Protein AF-A0A8X7BTP4-F1 (afdb_monomer_lite)

Foldseek 3Di:
DVLLVVLVVVVVVQVVVLVVLVVCLAVVLVLLVVLVVVVVVLVVVVVVCPPPDDDPVNVVVVVVSNVVSVVVVVVVLVVQAVLQVVLVVVLVVLVVVLVVCVVVVPPDCNVSSVVSNPDDRDFRHRVVPRTRYPDPPD

Radius of gyration: 22.78 Å; chains: 1; bounding box: 49×22×68 Å

pLDDT: mean 76.93, std 10.12, range [28.44, 88.31]

Organism: NCBI:txid2747483

Sequence (138 aa):
MPSRLLVSQYFTILNIVDMLQKIFSEPIFVMILMNFLHMFSMLSYFISFFKHQFTVVVIGEVVVVIATATLSTVVIIIFASRMTDTNQSIKKMFQTYKESRILASYKGDGVVFELAIERENVLLSACDTVSFRKSLIL

Structure (mmCIF, N/CA/C/O backbone):
data_AF-A0A8X7BTP4-F1
#
_entry.id   AF-A0A8X7BTP4-F1
#
loop_
_atom_site.group_PDB
_atom_site.id
_atom_site.type_symbol
_atom_site.label_atom_id
_atom_site.label_alt_id
_atom_site.label_comp_id
_atom_site.label_asym_id
_atom_site.label_entity_id
_atom_site.label_seq_id
_atom_site.pdbx_PDB_ins_code
_atom_site.Cartn_x
_atom_site.Cartn_y
_atom_site.Cartn_z
_atom_site.occupancy
_atom_site.B_iso_or_equiv
_atom_site.auth_seq_id
_atom_site.auth_comp_id
_atom_site.auth_asym_id
_atom_site.auth_atom_id
_atom_site.pdbx_PDB_model_num
ATOM 1 N N . MET A 1 1 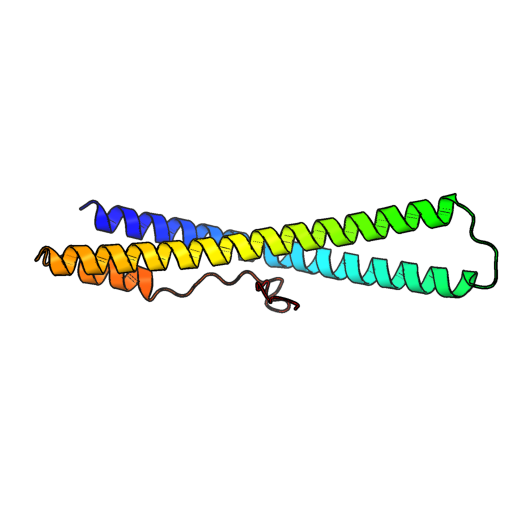? -18.349 10.143 27.892 1.00 59.69 1 MET A N 1
ATOM 2 C CA . MET A 1 1 ? -18.179 9.017 26.942 1.00 59.69 1 MET A CA 1
ATOM 3 C C . MET A 1 1 ? -17.010 9.276 25.970 1.00 59.69 1 MET A C 1
ATOM 5 O O . MET A 1 1 ? -17.243 9.432 24.778 1.00 59.69 1 MET A O 1
ATOM 9 N N . PRO A 1 2 ? -15.751 9.351 26.439 1.00 72.50 2 PRO A N 1
ATOM 10 C CA . PRO A 1 2 ? -14.595 9.610 25.563 1.00 72.50 2 PRO A CA 1
ATOM 11 C C . PRO A 1 2 ? -14.197 8.406 24.681 1.00 72.50 2 PRO A C 1
ATOM 13 O O . PRO A 1 2 ? -13.686 8.586 23.582 1.00 72.50 2 PRO A O 1
ATOM 16 N N . SER A 1 3 ? -14.485 7.178 25.120 1.00 73.81 3 SER A N 1
ATOM 17 C CA . SER A 1 3 ? -14.204 5.917 24.409 1.00 73.81 3 SER A CA 1
ATOM 18 C C . SER A 1 3 ? -14.969 5.780 23.088 1.00 73.81 3 SER A C 1
ATOM 20 O O . SER A 1 3 ? -14.385 5.446 22.059 1.00 73.81 3 SER A O 1
ATOM 22 N N . ARG A 1 4 ? -16.266 6.114 23.089 1.00 77.62 4 ARG A N 1
ATOM 23 C CA . ARG A 1 4 ? -17.105 6.131 21.876 1.00 77.62 4 ARG A CA 1
ATOM 24 C C . ARG A 1 4 ? -16.617 7.148 20.845 1.00 77.62 4 ARG A C 1
ATOM 26 O O . ARG A 1 4 ? -16.648 6.862 19.654 1.00 77.62 4 ARG A O 1
ATOM 33 N N . LEU A 1 5 ? -16.140 8.307 21.304 1.00 83.06 5 LEU A N 1
ATOM 34 C CA . LEU A 1 5 ? -15.587 9.340 20.429 1.00 83.06 5 LEU A CA 1
ATOM 35 C C . LEU A 1 5 ? -14.312 8.844 19.726 1.00 83.06 5 LEU A C 1
ATOM 37 O O . LEU A 1 5 ? -14.199 8.987 18.514 1.00 83.06 5 LEU A O 1
ATOM 41 N N . LEU A 1 6 ? -13.396 8.209 20.466 1.00 81.56 6 LEU A N 1
ATOM 42 C CA . LEU A 1 6 ? -12.147 7.659 19.921 1.00 81.56 6 LEU A CA 1
ATOM 43 C C . LEU A 1 6 ? -12.397 6.582 18.860 1.00 81.56 6 LEU A C 1
ATOM 45 O O . LEU A 1 6 ? -11.810 6.630 17.781 1.00 81.56 6 LEU A O 1
ATOM 49 N N . VAL A 1 7 ? -13.296 5.632 19.137 1.00 82.50 7 VAL A N 1
ATOM 50 C CA . VAL A 1 7 ? -13.643 4.579 18.169 1.00 82.50 7 VAL A CA 1
ATOM 51 C C . VAL A 1 7 ? -14.359 5.161 16.950 1.00 82.50 7 VAL A C 1
ATOM 53 O O . VAL A 1 7 ? -14.044 4.790 15.822 1.00 82.50 7 VAL A O 1
ATOM 56 N N . SER A 1 8 ? -15.252 6.135 17.147 1.00 85.12 8 SER A N 1
ATOM 57 C CA . SER A 1 8 ? -15.895 6.841 16.035 1.00 85.12 8 SER A CA 1
ATOM 58 C C . SER A 1 8 ? -14.879 7.576 15.159 1.00 85.12 8 SER A C 1
ATOM 60 O O . SER A 1 8 ? -14.972 7.493 13.939 1.00 85.12 8 SER A O 1
ATOM 62 N N . GLN A 1 9 ? -13.903 8.272 15.749 1.00 85.69 9 GLN A N 1
ATOM 63 C CA . GLN A 1 9 ? -12.844 8.954 15.000 1.00 85.69 9 GLN A CA 1
ATOM 64 C C . GLN A 1 9 ? -11.974 7.959 14.231 1.00 85.69 9 GLN A C 1
ATOM 66 O O . GLN A 1 9 ? -11.699 8.180 13.055 1.00 85.69 9 GLN A O 1
ATOM 71 N N . TYR A 1 10 ? -11.601 6.838 14.855 1.00 84.94 10 TYR A N 1
ATOM 72 C CA . TYR A 1 10 ? -10.869 5.767 14.183 1.00 84.94 10 TYR A CA 1
ATOM 73 C C . TYR A 1 10 ? -11.631 5.230 12.964 1.00 84.94 10 TYR A C 1
ATOM 75 O O . TYR A 1 10 ? -11.056 5.089 11.888 1.00 84.94 10 TYR A O 1
ATOM 83 N N . PHE A 1 11 ? -12.939 5.006 13.091 1.00 86.19 11 PHE A N 1
ATOM 84 C CA . PHE A 1 11 ? -13.781 4.562 11.980 1.00 86.19 11 PHE A CA 1
ATOM 85 C C . PHE A 1 11 ? -13.905 5.599 10.869 1.00 86.19 11 PHE A C 1
ATOM 87 O O . PHE A 1 11 ? -13.863 5.228 9.697 1.00 86.19 11 PHE A O 1
ATOM 94 N N . THR A 1 12 ? -14.007 6.882 11.213 1.00 88.31 12 THR A N 1
ATOM 95 C CA . THR A 1 12 ? -13.985 7.963 10.223 1.00 88.31 12 THR A CA 1
ATOM 96 C C . THR A 1 12 ? -12.663 7.979 9.461 1.00 88.31 12 THR A C 1
ATOM 98 O O . THR A 1 12 ? -12.676 8.051 8.236 1.00 88.31 12 THR A O 1
ATOM 101 N N . ILE A 1 13 ? -11.527 7.842 10.154 1.00 86.69 13 ILE A N 1
ATOM 102 C CA . ILE A 1 13 ? -10.206 7.778 9.514 1.00 86.69 13 ILE A CA 1
ATOM 103 C C . ILE A 1 13 ? -10.120 6.559 8.596 1.00 86.69 13 ILE A C 1
ATOM 105 O O . ILE A 1 13 ? -9.750 6.709 7.438 1.00 86.69 13 ILE A O 1
ATOM 109 N N . LEU A 1 14 ? -10.517 5.370 9.058 1.00 85.88 14 LEU A N 1
ATOM 110 C CA . LEU A 1 14 ? -10.521 4.170 8.216 1.00 85.88 14 LEU A CA 1
ATOM 111 C C . LEU A 1 14 ? -11.395 4.335 6.966 1.00 85.88 14 LEU A C 1
ATOM 113 O O . LEU A 1 14 ? -10.977 3.930 5.887 1.00 85.88 14 LEU A O 1
ATOM 117 N N . ASN A 1 15 ? -12.569 4.960 7.089 1.00 87.44 15 ASN A N 1
ATOM 118 C CA . ASN A 1 15 ? -13.438 5.239 5.944 1.00 87.44 15 ASN A CA 1
ATOM 119 C C . ASN A 1 15 ? -12.788 6.214 4.953 1.00 87.44 15 ASN A C 1
ATOM 121 O O . ASN A 1 15 ? -12.890 6.013 3.748 1.00 87.44 15 ASN A O 1
ATOM 125 N N . ILE A 1 16 ? -12.103 7.253 5.443 1.00 87.69 16 ILE A N 1
ATOM 126 C CA . ILE A 1 16 ? -11.357 8.186 4.587 1.00 87.69 16 ILE A CA 1
ATOM 127 C C . ILE A 1 16 ? -10.248 7.443 3.841 1.00 87.69 16 ILE A C 1
ATOM 129 O O . ILE A 1 16 ? -10.061 7.651 2.648 1.00 87.69 16 ILE A O 1
ATOM 133 N N . VAL A 1 17 ? -9.529 6.556 4.524 1.00 85.12 17 VAL A N 1
ATOM 134 C CA . VAL A 1 17 ? -8.437 5.777 3.930 1.00 85.12 17 VAL A CA 1
ATOM 135 C C . VAL A 1 17 ? -8.960 4.809 2.873 1.00 85.12 17 VAL A C 1
ATOM 137 O O . VAL A 1 17 ? -8.363 4.717 1.806 1.00 85.12 17 VAL A O 1
ATOM 140 N N . ASP A 1 18 ? -10.092 4.151 3.123 1.00 84.81 18 ASP A N 1
ATOM 141 C CA . ASP A 1 18 ? -10.773 3.299 2.142 1.00 84.81 18 ASP A CA 1
ATOM 142 C C . ASP A 1 18 ? -11.248 4.100 0.913 1.00 84.81 18 ASP A C 1
ATOM 144 O O . ASP A 1 18 ? -11.054 3.681 -0.228 1.00 84.81 18 ASP A O 1
ATOM 148 N N . MET A 1 19 ? -11.801 5.303 1.116 1.00 86.50 19 MET A N 1
ATOM 149 C CA . MET A 1 19 ? -12.161 6.200 0.010 1.00 86.50 19 MET A CA 1
ATOM 150 C C . MET A 1 19 ? -10.937 6.641 -0.796 1.00 86.50 19 MET A C 1
ATOM 152 O O . MET A 1 19 ? -10.966 6.595 -2.024 1.00 86.50 19 MET A O 1
ATOM 156 N N . LEU A 1 20 ? -9.854 7.042 -0.126 1.00 85.25 20 LEU A N 1
ATOM 157 C CA . LEU A 1 20 ? -8.605 7.417 -0.788 1.00 85.25 20 LEU A CA 1
ATOM 158 C C . LEU A 1 20 ? -8.036 6.236 -1.575 1.00 85.25 20 LEU A C 1
ATOM 160 O O . LEU A 1 20 ? -7.641 6.416 -2.721 1.00 85.25 20 LEU A O 1
ATOM 164 N N . GLN A 1 21 ? -8.049 5.029 -1.006 1.00 84.19 21 GLN A N 1
ATOM 165 C CA . GLN A 1 21 ? -7.641 3.827 -1.723 1.00 84.19 21 GLN A CA 1
ATOM 166 C C . GLN A 1 21 ? -8.451 3.658 -3.005 1.00 84.19 21 GLN A C 1
ATOM 168 O O . GLN A 1 21 ? -7.852 3.502 -4.057 1.00 84.19 21 GLN A O 1
ATOM 173 N N . LYS A 1 22 ? -9.783 3.750 -2.955 1.00 84.44 22 LYS A N 1
ATOM 174 C CA . LYS A 1 22 ? -10.634 3.619 -4.151 1.00 84.44 22 LYS A CA 1
ATOM 175 C C . LYS A 1 22 ? -10.312 4.666 -5.218 1.00 84.44 22 LYS A C 1
ATOM 177 O O . LYS A 1 22 ? -10.208 4.316 -6.387 1.00 84.44 22 LYS A O 1
ATOM 182 N N . ILE A 1 23 ? -10.094 5.919 -4.816 1.00 86.31 23 ILE A N 1
ATOM 183 C CA . ILE A 1 23 ? -9.760 7.021 -5.735 1.00 86.31 23 ILE A CA 1
ATOM 184 C C . ILE A 1 23 ? -8.380 6.820 -6.376 1.00 86.31 23 ILE A C 1
ATOM 186 O O . ILE A 1 23 ? -8.210 7.062 -7.567 1.00 86.31 23 ILE A O 1
ATOM 190 N N . PHE A 1 24 ? -7.386 6.393 -5.596 1.00 83.75 24 PHE A N 1
ATOM 191 C CA . PHE A 1 24 ? -6.003 6.275 -6.064 1.00 83.75 24 PHE A CA 1
ATOM 192 C C . PHE A 1 24 ? -5.650 4.895 -6.630 1.00 83.75 24 PHE A C 1
ATOM 194 O O . PHE A 1 24 ? -4.628 4.770 -7.297 1.00 83.75 24 PHE A O 1
ATOM 201 N N . SER A 1 25 ? -6.487 3.880 -6.419 1.00 83.50 25 SER A N 1
ATOM 202 C CA . SER A 1 25 ? -6.265 2.497 -6.858 1.00 83.50 25 SER A CA 1
ATOM 203 C C . SER A 1 25 ? -6.008 2.405 -8.366 1.00 83.50 25 SER A C 1
ATOM 205 O O . SER A 1 25 ? -5.000 1.829 -8.783 1.00 83.50 25 SER A O 1
ATOM 207 N N . GLU A 1 26 ? -6.854 3.049 -9.175 1.00 85.50 26 GLU A N 1
ATOM 208 C CA . GLU A 1 26 ? -6.718 3.077 -10.636 1.00 85.50 26 GLU A CA 1
ATOM 209 C C . GLU A 1 26 ? -5.492 3.883 -11.108 1.00 85.50 26 GLU A C 1
ATOM 211 O O . GLU A 1 26 ? -4.666 3.320 -11.833 1.00 85.50 26 GLU A O 1
ATOM 216 N N . PRO A 1 27 ? -5.279 5.148 -10.678 1.00 85.50 27 PRO A N 1
ATOM 217 C CA . PRO A 1 27 ? -4.064 5.892 -11.016 1.00 85.50 27 PRO A CA 1
ATOM 218 C C . PRO A 1 27 ? -2.770 5.164 -10.641 1.00 85.50 27 PRO A C 1
ATOM 220 O O . PRO A 1 27 ? -1.810 5.170 -11.412 1.00 85.50 27 PRO A O 1
ATOM 223 N N . ILE A 1 28 ? -2.733 4.518 -9.472 1.00 84.12 28 ILE A N 1
ATOM 224 C CA . ILE A 1 28 ? -1.563 3.760 -9.022 1.00 84.12 28 ILE A CA 1
ATOM 225 C C . ILE A 1 28 ? -1.339 2.546 -9.927 1.00 84.12 28 ILE A C 1
ATOM 227 O O . ILE A 1 28 ? -0.198 2.287 -10.310 1.00 84.12 28 ILE A O 1
ATOM 231 N N . PHE A 1 29 ? -2.396 1.825 -10.310 1.00 85.06 29 PHE A N 1
ATOM 232 C CA . PHE A 1 29 ? -2.280 0.702 -11.240 1.00 85.06 29 PHE A CA 1
ATOM 233 C C . PHE A 1 29 ? -1.729 1.145 -12.599 1.00 85.06 29 PHE A C 1
ATOM 235 O O . PHE A 1 29 ? -0.784 0.539 -13.105 1.00 85.06 29 PHE A O 1
ATOM 242 N N . VAL A 1 30 ? -2.262 2.236 -13.159 1.00 86.25 30 VAL A N 1
ATOM 243 C CA . VAL A 1 30 ? -1.790 2.802 -14.433 1.00 86.25 30 VAL A CA 1
ATOM 244 C C . VAL A 1 30 ? -0.327 3.228 -14.334 1.00 86.25 30 VAL A C 1
ATOM 246 O O . VAL A 1 30 ? 0.454 2.927 -15.232 1.00 86.25 30 VAL A O 1
ATOM 249 N N . MET A 1 31 ? 0.075 3.867 -13.234 1.00 84.50 31 MET A N 1
ATOM 250 C CA . MET A 1 31 ? 1.466 4.265 -13.006 1.00 84.50 31 MET A CA 1
ATOM 251 C C . MET A 1 31 ? 2.406 3.055 -12.911 1.00 84.50 31 MET A C 1
ATOM 253 O O . MET A 1 31 ? 3.482 3.065 -13.506 1.00 84.50 31 MET A O 1
ATOM 257 N N . ILE A 1 32 ? 1.999 1.990 -12.212 1.00 82.31 32 ILE A N 1
ATOM 258 C CA . ILE A 1 32 ? 2.772 0.742 -12.134 1.00 82.31 32 ILE A CA 1
ATOM 259 C C . ILE A 1 32 ? 2.906 0.113 -13.523 1.00 82.31 32 ILE A C 1
ATOM 261 O O . ILE A 1 32 ? 4.014 -0.222 -13.940 1.00 82.31 32 ILE A O 1
ATOM 265 N N . LEU A 1 33 ? 1.799 -0.012 -14.258 1.00 85.69 33 LEU A N 1
ATOM 266 C CA . LEU A 1 33 ? 1.790 -0.585 -15.602 1.00 85.69 33 LEU A CA 1
ATOM 267 C C . LEU A 1 33 ? 2.661 0.228 -16.567 1.00 85.69 33 LEU A C 1
ATOM 269 O O . LEU A 1 33 ? 3.456 -0.347 -17.308 1.00 85.69 33 LEU A O 1
ATOM 273 N N . MET A 1 34 ? 2.557 1.557 -16.525 1.00 84.19 34 MET A N 1
ATOM 274 C CA . MET A 1 34 ? 3.378 2.463 -17.324 1.00 84.19 34 MET A CA 1
ATOM 275 C C . MET A 1 34 ? 4.866 2.281 -17.011 1.00 84.19 34 MET A C 1
ATOM 277 O O . MET A 1 34 ? 5.661 2.156 -17.941 1.00 84.19 34 MET A O 1
ATOM 281 N N . ASN A 1 35 ? 5.244 2.188 -15.732 1.00 82.75 35 ASN A N 1
ATOM 282 C CA . ASN A 1 35 ? 6.628 1.926 -15.334 1.00 82.75 35 ASN A CA 1
ATOM 283 C C . ASN A 1 35 ? 7.131 0.580 -15.880 1.00 82.75 35 ASN A C 1
ATOM 285 O O . ASN A 1 35 ? 8.238 0.517 -16.415 1.00 82.75 35 ASN A O 1
ATOM 289 N N . PHE A 1 36 ? 6.323 -0.484 -15.814 1.00 82.38 36 PHE A N 1
ATOM 290 C CA . PHE A 1 36 ? 6.684 -1.782 -16.393 1.00 82.38 36 PHE A CA 1
ATOM 291 C C . PHE A 1 36 ? 6.870 -1.707 -17.911 1.00 82.38 36 PHE A C 1
ATOM 293 O O . PHE A 1 36 ? 7.901 -2.146 -18.421 1.00 82.38 36 PHE A O 1
ATOM 300 N N . LEU A 1 37 ? 5.912 -1.123 -18.634 1.00 83.75 37 LEU A N 1
ATOM 301 C CA . LEU A 1 37 ? 5.992 -0.970 -20.089 1.00 83.75 37 LEU A CA 1
ATOM 302 C C . LEU A 1 37 ? 7.207 -0.135 -20.504 1.00 83.75 37 LEU A C 1
ATOM 304 O O . LEU A 1 37 ? 7.894 -0.487 -21.462 1.00 83.75 37 LEU A O 1
ATOM 308 N N . HIS A 1 38 ? 7.513 0.927 -19.758 1.00 81.81 38 HIS A N 1
ATOM 309 C CA . HIS A 1 38 ? 8.679 1.764 -20.014 1.00 81.81 38 HIS A CA 1
ATOM 310 C C . HIS A 1 38 ? 9.986 0.987 -19.817 1.00 81.81 38 HIS A C 1
ATOM 312 O O . HIS A 1 38 ? 10.861 1.023 -20.681 1.00 81.81 38 HIS A O 1
ATOM 318 N N . MET A 1 39 ? 10.101 0.209 -18.735 1.00 79.31 39 MET A N 1
ATOM 319 C CA . MET A 1 39 ? 11.258 -0.662 -18.494 1.00 79.31 39 MET A CA 1
ATOM 320 C C . MET A 1 39 ? 11.442 -1.696 -19.616 1.00 79.31 39 MET A C 1
ATOM 322 O O . MET A 1 39 ? 12.559 -1.872 -20.105 1.00 79.31 39 MET A O 1
ATOM 326 N N . PHE A 1 40 ? 10.361 -2.337 -20.079 1.00 81.12 40 PHE A N 1
ATOM 327 C CA . PHE A 1 40 ? 10.407 -3.276 -21.208 1.00 81.12 40 PHE A CA 1
ATOM 328 C C . PHE A 1 40 ? 10.804 -2.600 -22.524 1.00 81.12 40 PHE A C 1
ATOM 330 O O . PHE A 1 40 ? 11.642 -3.131 -23.252 1.00 81.12 40 PHE A O 1
ATOM 337 N N . SER A 1 41 ? 10.244 -1.424 -22.819 1.00 78.88 41 SER A N 1
ATOM 338 C CA . SER A 1 41 ? 10.584 -0.645 -24.014 1.00 78.88 41 SER A CA 1
ATOM 339 C C . SER A 1 41 ? 12.065 -0.271 -24.028 1.00 78.88 41 SER A C 1
ATOM 341 O O . SER A 1 41 ? 12.741 -0.453 -25.041 1.00 78.88 41 SER A O 1
ATOM 343 N N . MET A 1 42 ? 12.596 0.182 -22.889 1.00 76.06 42 MET A N 1
ATOM 344 C CA . MET A 1 42 ? 14.014 0.508 -22.746 1.00 76.06 42 MET A CA 1
ATOM 345 C C . MET A 1 42 ? 14.889 -0.729 -22.952 1.00 76.06 42 MET A C 1
ATOM 347 O O . MET A 1 42 ? 15.799 -0.699 -23.776 1.00 76.06 42 MET A O 1
ATOM 351 N N . LEU A 1 43 ? 14.585 -1.847 -22.283 1.00 76.25 43 LEU A N 1
ATOM 352 C CA . LEU A 1 43 ? 15.313 -3.109 -22.474 1.00 76.25 43 LEU A CA 1
ATOM 353 C C . LEU A 1 43 ? 15.302 -3.568 -23.941 1.00 76.25 43 LEU A C 1
ATOM 355 O O . LEU A 1 43 ? 16.345 -3.943 -24.474 1.00 76.25 43 LEU A O 1
ATOM 359 N N . SER A 1 44 ? 14.150 -3.489 -24.613 1.00 76.62 44 SER A N 1
ATOM 360 C CA . SER A 1 44 ? 14.016 -3.838 -26.032 1.00 76.62 44 SER A CA 1
ATOM 361 C C . SER A 1 44 ? 14.848 -2.930 -26.938 1.00 76.62 44 SER A C 1
ATOM 363 O O . SER A 1 44 ? 15.487 -3.415 -27.874 1.00 76.62 44 SER A O 1
ATOM 365 N N . TYR A 1 45 ? 14.867 -1.622 -26.664 1.00 73.62 45 TYR A N 1
ATOM 366 C CA . TYR A 1 45 ? 15.720 -0.672 -27.375 1.00 73.62 45 TYR A CA 1
ATOM 367 C C . TYR A 1 45 ? 17.193 -1.074 -27.225 1.00 73.62 45 TYR A C 1
ATOM 369 O O . TYR A 1 45 ? 17.894 -1.239 -28.221 1.00 73.62 45 TYR A O 1
ATOM 377 N N . PHE A 1 46 ? 17.639 -1.365 -26.001 1.00 69.69 46 PHE A N 1
ATOM 378 C CA . PHE A 1 46 ? 19.022 -1.745 -25.708 1.00 69.69 46 PHE A CA 1
ATOM 379 C C . PHE A 1 46 ? 19.511 -3.013 -26.386 1.00 69.69 46 PHE A C 1
ATOM 381 O O . PHE A 1 46 ? 20.655 -3.039 -26.840 1.00 69.69 46 PHE A O 1
ATOM 388 N N . ILE A 1 47 ? 18.673 -4.050 -26.468 1.00 70.25 47 ILE A N 1
ATOM 389 C CA . ILE A 1 47 ? 19.027 -5.325 -27.114 1.00 70.25 47 ILE A CA 1
ATOM 390 C C . ILE A 1 47 ? 19.551 -5.091 -28.540 1.00 70.25 47 ILE A C 1
ATOM 392 O O . ILE A 1 47 ? 20.491 -5.760 -28.971 1.00 70.25 47 ILE A O 1
ATOM 396 N N . SER A 1 48 ? 19.022 -4.083 -29.236 1.00 65.88 48 SER A N 1
ATOM 397 C CA . SER A 1 48 ? 19.440 -3.722 -30.595 1.00 65.88 48 SER A CA 1
ATOM 398 C C . SER A 1 48 ? 20.820 -3.048 -30.658 1.00 65.88 48 SER A C 1
ATOM 400 O O . SER A 1 48 ? 21.510 -3.157 -31.670 1.00 65.88 48 SER A O 1
ATOM 402 N N . PHE A 1 49 ? 21.263 -2.398 -29.576 1.00 65.81 49 PHE A N 1
ATOM 403 C CA . PHE A 1 49 ? 22.534 -1.664 -29.503 1.00 65.81 49 PHE A CA 1
ATOM 404 C C . PHE A 1 49 ? 23.663 -2.431 -28.812 1.00 65.81 49 PHE A C 1
ATOM 406 O O . PHE A 1 49 ? 24.792 -1.958 -28.824 1.00 65.81 49 PHE A O 1
ATOM 413 N N . PHE A 1 50 ? 23.428 -3.643 -28.296 1.00 60.97 50 PHE A N 1
ATOM 414 C CA . PHE A 1 50 ? 24.477 -4.474 -27.676 1.00 60.97 50 PHE A CA 1
ATOM 415 C C . PHE A 1 50 ? 25.687 -4.769 -28.592 1.00 60.97 50 PHE A C 1
ATOM 417 O O . PHE A 1 50 ? 26.726 -5.213 -28.109 1.00 60.97 50 PHE A O 1
ATOM 424 N N . LYS A 1 51 ? 25.578 -4.515 -29.905 1.00 58.00 51 LYS A N 1
ATOM 425 C CA . LYS A 1 51 ? 26.669 -4.646 -30.889 1.00 58.00 51 LYS A CA 1
ATOM 426 C C . LYS A 1 51 ? 27.389 -3.330 -31.232 1.00 58.00 51 LYS A C 1
ATOM 428 O O . LYS A 1 51 ? 28.374 -3.366 -31.969 1.00 58.00 51 LYS A O 1
ATOM 433 N N . HIS A 1 52 ? 26.930 -2.179 -30.742 1.00 59.94 52 HIS A N 1
ATOM 434 C CA . HIS A 1 52 ? 27.488 -0.858 -31.057 1.00 59.94 52 HIS A CA 1
ATOM 435 C C . HIS A 1 52 ? 27.865 -0.102 -29.775 1.00 59.94 52 HIS A C 1
ATOM 437 O O . HIS A 1 52 ? 27.216 -0.242 -28.744 1.00 59.94 52 HIS A O 1
ATOM 443 N N . GLN A 1 53 ? 28.960 0.664 -29.810 1.00 61.59 53 GLN A N 1
ATOM 444 C CA . GLN A 1 53 ? 29.461 1.387 -28.636 1.00 61.59 53 GLN A CA 1
ATOM 445 C C . GLN A 1 53 ? 28.411 2.387 -28.128 1.00 61.59 53 GLN A C 1
ATOM 447 O O . GLN A 1 53 ? 28.013 3.299 -28.851 1.00 61.59 53 GLN A O 1
ATOM 452 N N . PHE A 1 54 ? 27.971 2.219 -26.880 1.00 65.25 54 PHE A N 1
ATOM 453 C CA . PHE A 1 54 ? 27.072 3.161 -26.218 1.00 65.25 54 PHE A CA 1
ATOM 454 C C . PHE A 1 54 ? 27.771 4.502 -25.983 1.00 65.25 54 PHE A C 1
ATOM 456 O O . PHE A 1 54 ? 28.888 4.549 -25.468 1.00 65.25 54 PHE A O 1
ATOM 463 N N . THR A 1 55 ? 27.099 5.606 -26.307 1.00 68.75 55 THR A N 1
ATOM 464 C CA . THR A 1 55 ? 27.542 6.938 -25.888 1.00 68.75 55 THR A CA 1
ATOM 465 C C . THR A 1 55 ? 27.178 7.160 -24.417 1.00 68.75 55 THR A C 1
ATOM 467 O O . THR A 1 55 ? 26.133 6.712 -23.941 1.00 68.75 55 THR A O 1
ATOM 470 N N . VAL A 1 56 ? 28.032 7.878 -23.681 1.00 70.38 56 VAL A N 1
ATOM 471 C CA . VAL A 1 56 ? 27.844 8.178 -22.244 1.00 70.38 56 VAL A CA 1
ATOM 472 C C . VAL A 1 56 ? 26.480 8.832 -21.960 1.00 70.38 56 VAL A C 1
ATOM 474 O O . VAL A 1 56 ? 25.881 8.582 -20.917 1.00 70.38 56 VAL A O 1
ATOM 477 N N . VAL A 1 57 ? 25.957 9.613 -22.912 1.00 72.06 57 VAL A N 1
ATOM 478 C CA . VAL A 1 57 ? 24.649 10.284 -22.825 1.00 72.06 57 VAL A CA 1
ATOM 479 C C . VAL A 1 57 ? 23.495 9.280 -22.746 1.00 72.06 57 VAL A C 1
ATOM 481 O O . VAL A 1 57 ? 22.640 9.414 -21.874 1.00 72.06 57 VAL A O 1
ATOM 484 N N . VAL A 1 58 ? 23.505 8.243 -23.592 1.00 75.44 58 VAL A N 1
ATOM 485 C CA . VAL A 1 58 ? 22.454 7.210 -23.607 1.00 75.44 58 VAL A CA 1
ATOM 486 C C . VAL A 1 58 ? 22.459 6.435 -22.293 1.00 75.44 58 VAL A C 1
ATOM 488 O O . VAL A 1 58 ? 21.411 6.233 -21.694 1.00 75.44 58 VAL A O 1
ATOM 491 N N . ILE A 1 59 ? 23.639 6.060 -21.787 1.00 73.06 59 ILE A N 1
ATOM 492 C CA . ILE A 1 59 ? 23.755 5.370 -20.491 1.00 73.06 59 ILE A CA 1
ATOM 493 C C . ILE A 1 59 ? 23.192 6.244 -19.359 1.00 73.06 59 ILE A C 1
ATOM 495 O O . ILE A 1 59 ? 22.447 5.749 -18.514 1.00 73.06 59 ILE A O 1
ATOM 499 N N . GLY A 1 60 ? 23.513 7.542 -19.353 1.00 74.88 60 GLY A N 1
ATOM 500 C CA . GLY A 1 60 ? 23.037 8.483 -18.339 1.00 74.88 60 GLY A CA 1
ATOM 501 C C . GLY A 1 60 ? 21.513 8.612 -18.300 1.00 74.88 60 GLY A C 1
ATOM 502 O O . GLY A 1 60 ? 20.920 8.496 -17.228 1.00 74.88 60 GLY A O 1
ATOM 503 N N . GLU A 1 61 ? 20.871 8.790 -19.456 1.00 77.81 61 GLU A N 1
ATOM 504 C CA . GLU A 1 61 ? 19.408 8.907 -19.559 1.00 77.81 61 GLU A CA 1
ATOM 505 C C . GLU A 1 61 ? 18.699 7.675 -18.986 1.00 77.81 61 GLU A C 1
ATOM 507 O O . GLU A 1 61 ? 17.735 7.769 -18.226 1.00 77.81 61 GLU A O 1
ATOM 512 N N . VAL A 1 62 ? 19.243 6.501 -19.273 1.00 75.19 62 VAL A N 1
ATOM 513 C CA . VAL A 1 62 ? 18.654 5.228 -18.864 1.00 75.19 62 VAL A CA 1
ATOM 514 C C . VAL A 1 62 ? 18.773 5.016 -17.368 1.00 75.19 62 VAL A C 1
ATOM 516 O O . VAL A 1 62 ? 17.813 4.589 -16.730 1.00 75.19 62 VAL A O 1
ATOM 519 N N . VAL A 1 63 ? 19.927 5.343 -16.791 1.00 79.81 63 VAL A N 1
ATOM 520 C CA . VAL A 1 63 ? 20.117 5.272 -15.341 1.00 79.81 63 VAL A CA 1
ATOM 521 C C . VAL A 1 63 ? 19.128 6.194 -14.631 1.00 79.81 63 VAL A C 1
ATOM 523 O O . VAL A 1 63 ? 18.533 5.783 -13.638 1.00 79.81 63 VAL A O 1
ATOM 526 N N . VAL A 1 64 ? 18.889 7.400 -15.156 1.00 82.44 64 VAL A N 1
ATOM 527 C CA . VAL A 1 64 ? 17.913 8.341 -14.584 1.00 82.44 64 VAL A CA 1
ATOM 528 C C . VAL A 1 64 ? 16.490 7.783 -14.669 1.00 82.44 64 VAL A C 1
ATOM 530 O O . VAL A 1 64 ? 15.766 7.798 -13.672 1.00 82.44 64 VAL A O 1
ATOM 533 N N . VAL A 1 65 ? 16.093 7.236 -15.819 1.00 80.50 65 VAL A N 1
ATOM 534 C CA . VAL A 1 65 ? 14.778 6.605 -16.018 1.00 80.50 65 VAL A CA 1
ATOM 535 C C . VAL A 1 65 ? 14.564 5.434 -15.056 1.00 80.50 65 VAL A C 1
ATOM 537 O O . VAL A 1 65 ? 13.547 5.372 -14.366 1.00 80.50 65 VAL A O 1
ATOM 540 N N . ILE A 1 66 ? 15.527 4.513 -14.971 1.00 80.06 66 ILE A N 1
ATOM 541 C CA . ILE A 1 66 ? 15.431 3.355 -14.079 1.00 80.06 66 ILE A CA 1
ATOM 542 C C . ILE A 1 66 ? 15.383 3.830 -12.625 1.00 80.06 66 ILE A C 1
ATOM 544 O O . ILE A 1 66 ? 14.516 3.395 -11.868 1.00 80.06 66 ILE A O 1
ATOM 548 N N . ALA A 1 67 ? 16.261 4.754 -12.225 1.00 81.69 67 ALA A N 1
ATOM 549 C CA . ALA A 1 67 ? 16.299 5.276 -10.864 1.00 81.69 67 ALA A CA 1
ATOM 550 C C . ALA A 1 67 ? 14.966 5.927 -10.469 1.00 81.69 67 ALA A C 1
ATOM 552 O O . ALA A 1 67 ? 14.426 5.604 -9.415 1.00 81.69 67 ALA A O 1
ATOM 553 N N . THR A 1 68 ? 14.398 6.787 -11.318 1.00 82.50 68 THR A N 1
ATOM 554 C CA . THR A 1 68 ? 13.118 7.474 -11.057 1.00 82.50 68 THR A CA 1
ATOM 555 C C . THR A 1 68 ? 11.925 6.515 -10.990 1.00 82.50 68 THR A C 1
ATOM 557 O O . THR A 1 68 ? 11.110 6.610 -10.063 1.00 82.50 68 THR A O 1
ATOM 560 N N . ALA A 1 69 ? 11.842 5.538 -11.897 1.00 78.56 69 ALA A N 1
ATOM 561 C CA . ALA A 1 69 ? 10.809 4.498 -11.866 1.00 78.56 69 ALA A CA 1
ATOM 562 C C . ALA A 1 69 ? 10.918 3.608 -10.611 1.00 78.56 69 ALA A C 1
ATOM 564 O O . ALA A 1 69 ? 9.916 3.269 -9.973 1.00 78.56 69 ALA A O 1
ATOM 565 N N . THR A 1 70 ? 12.142 3.271 -10.202 1.00 80.06 70 THR A N 1
ATOM 566 C CA . THR A 1 70 ? 12.380 2.456 -9.002 1.00 80.06 70 THR A CA 1
ATOM 567 C C . THR A 1 70 ? 12.049 3.245 -7.734 1.00 80.06 70 THR A C 1
ATOM 569 O O . THR A 1 70 ? 11.359 2.736 -6.851 1.00 80.06 70 THR A O 1
ATOM 572 N N . LEU A 1 71 ? 12.473 4.511 -7.653 1.00 82.88 71 LEU A N 1
ATOM 573 C CA . LEU A 1 71 ? 12.249 5.369 -6.487 1.00 82.88 71 LEU A CA 1
ATOM 574 C C . LEU A 1 71 ? 10.754 5.622 -6.247 1.00 82.88 71 LEU A C 1
ATOM 576 O O . LEU A 1 71 ? 10.287 5.501 -5.117 1.00 82.88 71 LEU A O 1
ATOM 580 N N . SER A 1 72 ? 9.994 5.920 -7.307 1.00 79.25 72 SER A N 1
ATOM 581 C CA . SER A 1 72 ? 8.539 6.115 -7.221 1.00 79.25 72 SER A CA 1
ATOM 582 C C . SER A 1 72 ? 7.824 4.856 -6.722 1.00 79.25 72 SER A C 1
ATOM 584 O O . SER A 1 72 ? 7.001 4.933 -5.808 1.00 79.25 72 SER A O 1
ATOM 586 N N . THR A 1 73 ? 8.209 3.685 -7.231 1.00 76.75 73 THR A N 1
ATOM 587 C CA . THR A 1 73 ? 7.666 2.394 -6.785 1.00 76.75 73 THR A CA 1
ATOM 588 C C . THR A 1 73 ? 7.977 2.126 -5.307 1.00 76.75 73 THR A C 1
ATOM 590 O O . THR A 1 73 ? 7.088 1.754 -4.539 1.00 76.75 73 THR A O 1
ATOM 593 N N . VAL A 1 74 ? 9.216 2.380 -4.869 1.00 81.81 74 VAL A N 1
ATOM 594 C CA . VAL A 1 74 ? 9.632 2.219 -3.465 1.00 81.81 74 VAL A CA 1
ATOM 595 C C . VAL A 1 74 ? 8.841 3.139 -2.532 1.00 81.81 74 VAL A C 1
ATOM 597 O O . VAL A 1 74 ? 8.406 2.694 -1.471 1.00 81.81 74 VAL A O 1
ATOM 600 N N . VAL A 1 75 ? 8.597 4.396 -2.917 1.00 82.19 75 VAL A N 1
ATOM 601 C CA . VAL A 1 75 ? 7.812 5.345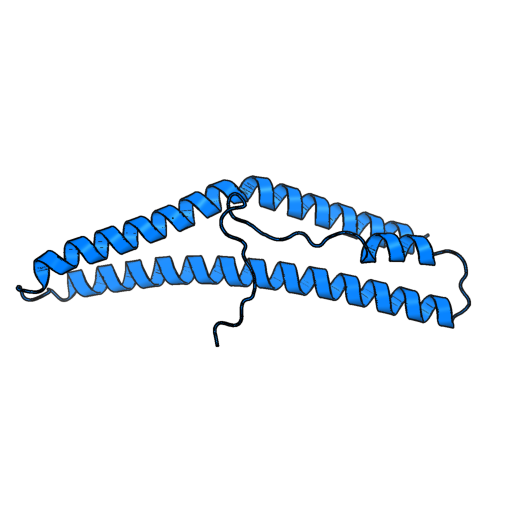 -2.106 1.00 82.19 75 VAL A CA 1
ATOM 602 C C . VAL A 1 75 ? 6.388 4.834 -1.867 1.00 82.19 75 VAL A C 1
ATOM 604 O O . VAL A 1 75 ? 5.912 4.873 -0.731 1.00 82.19 75 VAL A O 1
ATOM 607 N N . ILE A 1 76 ? 5.729 4.302 -2.900 1.00 79.31 76 ILE A N 1
ATOM 608 C CA . ILE A 1 76 ? 4.370 3.744 -2.795 1.00 79.31 76 ILE A CA 1
ATOM 609 C C . ILE A 1 76 ? 4.357 2.540 -1.848 1.00 79.31 76 ILE A C 1
ATOM 611 O O . ILE A 1 76 ? 3.500 2.452 -0.968 1.00 79.31 76 ILE A O 1
ATOM 615 N N . ILE A 1 77 ? 5.341 1.644 -1.978 1.00 79.81 77 ILE A N 1
ATOM 616 C CA . ILE A 1 77 ? 5.474 0.465 -1.113 1.00 79.81 77 ILE A CA 1
ATOM 617 C C . ILE A 1 77 ? 5.708 0.881 0.346 1.00 79.81 77 ILE A C 1
ATOM 619 O O . ILE A 1 77 ? 5.055 0.349 1.246 1.00 79.81 77 ILE A O 1
ATOM 623 N N . ILE A 1 78 ? 6.597 1.849 0.601 1.00 82.50 78 ILE A N 1
ATOM 624 C CA . ILE A 1 78 ? 6.869 2.358 1.955 1.00 82.50 78 ILE A CA 1
ATOM 625 C C . ILE A 1 78 ? 5.608 2.976 2.557 1.00 82.50 78 ILE A C 1
ATOM 627 O O . ILE A 1 78 ? 5.283 2.691 3.712 1.00 82.50 78 ILE A O 1
ATOM 631 N N . PHE A 1 79 ? 4.893 3.805 1.794 1.00 80.50 79 PHE A N 1
ATOM 632 C CA . PHE A 1 79 ? 3.649 4.419 2.247 1.00 80.50 79 PHE A CA 1
ATOM 633 C C . PHE A 1 79 ? 2.615 3.354 2.623 1.00 80.50 79 PHE A C 1
ATOM 635 O O . PHE A 1 79 ? 2.081 3.371 3.734 1.00 80.50 79 PHE A O 1
ATOM 642 N N . ALA A 1 80 ? 2.400 2.371 1.747 1.00 77.69 80 ALA A N 1
ATOM 643 C CA . ALA A 1 80 ? 1.438 1.311 1.995 1.00 77.69 80 ALA A CA 1
ATOM 644 C C . ALA A 1 80 ? 1.816 0.418 3.189 1.00 77.69 80 ALA A C 1
ATOM 646 O O . ALA A 1 80 ? 0.964 0.057 4.010 1.00 77.69 80 ALA A O 1
ATOM 647 N N . SER A 1 81 ? 3.111 0.119 3.337 1.00 79.56 81 SER A N 1
ATOM 648 C CA . SER A 1 81 ? 3.641 -0.602 4.495 1.00 79.56 81 SER A CA 1
ATOM 649 C C . SER A 1 81 ? 3.402 0.172 5.787 1.00 79.56 81 SER 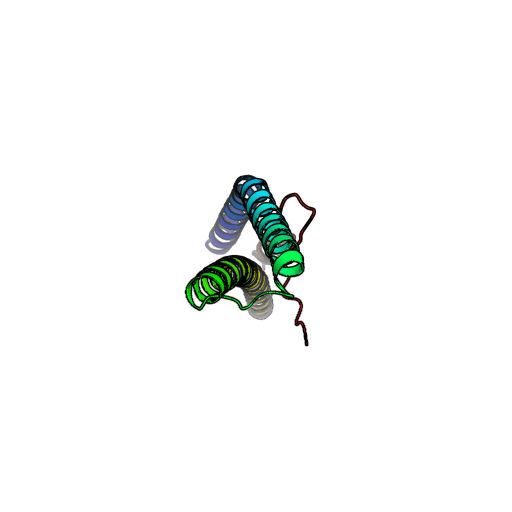A C 1
ATOM 651 O O . SER A 1 81 ? 2.928 -0.412 6.760 1.00 79.56 81 SER A O 1
ATOM 653 N N . ARG A 1 82 ? 3.705 1.476 5.815 1.00 82.19 82 ARG A N 1
ATOM 654 C CA . ARG A 1 82 ? 3.499 2.306 7.009 1.00 82.19 82 ARG A CA 1
ATOM 655 C C . ARG A 1 82 ? 2.030 2.371 7.396 1.00 82.19 82 ARG A C 1
ATOM 657 O O . ARG A 1 82 ? 1.724 2.251 8.575 1.00 82.19 82 ARG A O 1
ATOM 664 N N . MET A 1 83 ? 1.131 2.487 6.422 1.00 79.69 83 MET A N 1
ATOM 665 C CA . MET A 1 83 ? -0.304 2.524 6.692 1.00 79.69 83 MET A CA 1
ATOM 666 C C . MET A 1 83 ? -0.807 1.231 7.345 1.00 79.69 83 MET A C 1
ATOM 668 O O . MET A 1 83 ? -1.575 1.261 8.309 1.00 79.69 83 MET A O 1
ATOM 672 N N . THR A 1 84 ? -0.314 0.089 6.861 1.00 80.06 84 THR A N 1
ATOM 673 C CA . THR A 1 84 ? -0.624 -1.227 7.430 1.00 80.06 84 THR A CA 1
ATOM 674 C C . THR A 1 84 ? -0.073 -1.364 8.854 1.00 80.06 84 THR A C 1
ATOM 676 O O . THR A 1 84 ? -0.812 -1.763 9.757 1.00 80.06 84 THR A O 1
ATOM 679 N N . ASP A 1 85 ? 1.190 -0.979 9.074 1.00 81.94 85 ASP A N 1
ATOM 680 C CA . ASP A 1 85 ? 1.849 -1.023 10.388 1.00 81.94 85 ASP A CA 1
ATOM 681 C C . ASP A 1 85 ? 1.122 -0.112 11.403 1.00 81.94 85 ASP A C 1
ATOM 683 O O . ASP A 1 85 ? 0.871 -0.514 12.543 1.00 81.94 85 ASP A O 1
ATOM 687 N N . THR A 1 86 ? 0.701 1.088 10.986 1.00 83.88 86 THR A N 1
ATOM 688 C CA . THR A 1 86 ? -0.080 2.017 11.816 1.00 83.88 86 THR A CA 1
ATOM 689 C C . THR A 1 86 ? -1.445 1.437 12.187 1.00 83.88 86 THR A C 1
ATOM 691 O O . THR A 1 86 ? -1.805 1.460 13.364 1.00 83.88 86 THR A O 1
ATOM 694 N N . ASN A 1 87 ? -2.186 0.858 11.235 1.00 81.25 87 ASN A N 1
ATOM 695 C CA . ASN A 1 87 ? -3.485 0.236 11.514 1.00 81.25 87 ASN A CA 1
ATOM 696 C C . ASN A 1 87 ? -3.368 -0.930 12.511 1.00 81.25 87 ASN A C 1
ATOM 698 O O . ASN A 1 87 ? -4.160 -1.022 13.451 1.00 81.25 87 ASN A O 1
ATOM 702 N N . GLN A 1 88 ? -2.353 -1.787 12.357 1.00 82.81 88 GLN A N 1
ATOM 703 C CA . GLN A 1 88 ? -2.091 -2.879 13.299 1.00 82.81 88 GLN A CA 1
ATOM 704 C C . GLN A 1 88 ? -1.681 -2.368 14.686 1.00 82.81 88 GLN A C 1
ATOM 706 O O . GLN A 1 88 ? -2.129 -2.905 15.699 1.00 82.81 88 GLN A O 1
ATOM 711 N N . SER A 1 89 ? -0.854 -1.321 14.744 1.00 85.38 89 SER A N 1
ATOM 712 C CA . SER A 1 89 ? -0.447 -0.687 16.002 1.00 85.38 89 SER A CA 1
ATOM 713 C C . SER A 1 89 ? -1.646 -0.099 16.753 1.00 85.38 89 SER A C 1
ATOM 715 O O . SER A 1 89 ? -1.806 -0.340 17.949 1.00 85.38 89 SER A O 1
ATOM 717 N N . ILE A 1 90 ? -2.553 0.586 16.047 1.00 84.12 90 ILE A N 1
ATOM 718 C CA . ILE A 1 90 ? -3.777 1.143 16.638 1.00 84.12 90 ILE A CA 1
ATOM 719 C C . ILE A 1 90 ? -4.673 0.042 17.215 1.00 84.12 90 ILE A C 1
ATOM 721 O O . ILE A 1 90 ? -5.158 0.178 18.338 1.00 84.12 90 ILE A O 1
ATOM 725 N N . LYS A 1 91 ? -4.839 -1.084 16.512 1.00 84.12 91 LYS A N 1
ATOM 726 C CA . LYS A 1 91 ? -5.576 -2.238 17.050 1.00 84.12 91 LYS A CA 1
ATOM 727 C C . LYS A 1 91 ? -4.948 -2.801 18.320 1.00 84.12 91 LYS A C 1
ATOM 729 O O 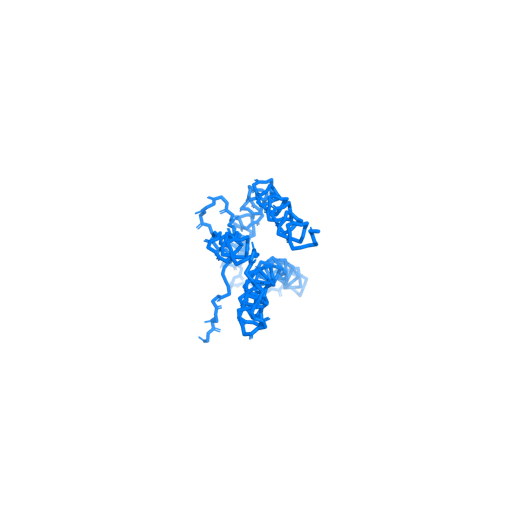. LYS A 1 91 ? -5.668 -3.050 19.285 1.00 84.12 91 LYS A O 1
ATOM 734 N N . LYS A 1 92 ? -3.618 -2.947 18.353 1.00 85.56 92 LYS A N 1
ATOM 735 C CA . LYS A 1 92 ? -2.897 -3.367 19.566 1.00 85.56 92 LYS A CA 1
ATOM 736 C C . LYS A 1 92 ? -3.129 -2.387 20.716 1.00 85.56 92 LYS A C 1
ATOM 738 O O . LYS A 1 92 ? -3.421 -2.825 21.821 1.00 85.56 92 LYS A O 1
ATOM 743 N N . MET A 1 93 ? -3.094 -1.076 20.456 1.00 84.06 93 MET A N 1
ATOM 744 C CA . MET A 1 93 ? -3.407 -0.066 21.475 1.00 84.06 93 MET A CA 1
ATOM 745 C C . MET A 1 93 ? -4.837 -0.205 22.009 1.00 84.06 93 MET A C 1
ATOM 747 O O . MET A 1 93 ? -5.031 -0.167 23.222 1.00 84.06 93 MET A O 1
ATOM 751 N N . PHE A 1 94 ? -5.835 -0.411 21.141 1.00 83.94 94 PHE A N 1
ATOM 752 C CA . PHE A 1 94 ? -7.215 -0.651 21.580 1.00 83.94 94 P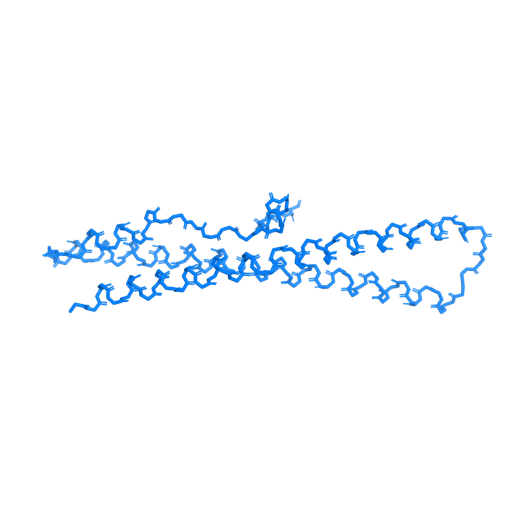HE A CA 1
ATOM 753 C C . PHE A 1 94 ? -7.351 -1.932 22.409 1.00 83.94 94 PHE A C 1
ATOM 755 O O . PHE A 1 94 ? -8.073 -1.933 23.407 1.00 83.94 94 PHE A O 1
ATOM 762 N N . GLN A 1 95 ? -6.624 -2.993 22.053 1.00 83.75 95 GLN A N 1
ATOM 763 C CA . GLN A 1 95 ? -6.590 -4.234 22.821 1.00 83.75 95 GLN A CA 1
ATOM 764 C C . GLN A 1 95 ? -5.982 -4.030 24.217 1.00 83.75 95 GLN A C 1
ATOM 766 O O . GLN A 1 95 ? -6.622 -4.362 25.213 1.00 83.75 95 GLN A O 1
ATOM 771 N N . THR A 1 96 ? -4.816 -3.390 24.319 1.00 84.19 96 THR A N 1
ATOM 772 C CA . THR A 1 96 ? -4.194 -3.058 25.612 1.00 84.19 96 THR A CA 1
ATOM 773 C C . THR A 1 96 ? -5.090 -2.144 26.459 1.00 84.19 96 THR A C 1
ATOM 775 O O . THR A 1 96 ? -5.191 -2.293 27.680 1.00 84.19 96 THR A O 1
ATOM 778 N N . TYR A 1 97 ? -5.804 -1.208 25.826 1.00 81.12 97 TYR A N 1
ATOM 779 C CA . TYR A 1 97 ? -6.747 -0.338 26.529 1.00 81.12 97 TYR A CA 1
ATOM 780 C C . TYR A 1 97 ? -7.968 -1.115 27.053 1.00 81.12 97 TYR A C 1
ATOM 782 O O . TYR A 1 97 ? -8.410 -0.874 28.178 1.00 81.12 97 TYR A O 1
ATOM 790 N N . LYS A 1 98 ? -8.478 -2.094 26.291 1.00 79.69 98 LYS A N 1
ATOM 791 C CA . LYS A 1 98 ? -9.530 -3.025 26.739 1.00 79.69 98 LYS A CA 1
ATOM 792 C C . LYS A 1 98 ? -9.054 -3.842 27.945 1.00 79.69 98 LYS A C 1
ATOM 794 O O . LYS A 1 98 ? -9.750 -3.882 28.958 1.00 79.69 98 LYS A O 1
ATOM 799 N N . GLU A 1 99 ? -7.861 -4.428 27.868 1.00 80.31 99 GLU A N 1
ATOM 800 C CA . GLU A 1 99 ? -7.264 -5.240 28.939 1.00 80.31 99 GLU A CA 1
ATOM 801 C C . GLU A 1 99 ? -7.087 -4.435 30.239 1.00 80.31 99 GLU A C 1
ATOM 803 O O . GLU A 1 99 ? -7.541 -4.865 31.300 1.00 80.31 99 GLU A O 1
ATOM 808 N N . SER A 1 100 ? -6.537 -3.217 30.164 1.00 79.75 100 SER A N 1
ATOM 809 C CA . SER A 1 100 ? -6.371 -2.349 31.345 1.00 79.75 100 SER A CA 1
ATOM 810 C C . SER A 1 100 ? -7.701 -1.932 31.994 1.00 79.75 100 SER A C 1
ATOM 812 O O . SER A 1 100 ? -7.800 -1.865 33.219 1.00 79.75 100 SER A O 1
ATOM 814 N N . ARG A 1 101 ? -8.756 -1.698 31.201 1.00 73.50 101 ARG A N 1
ATOM 815 C CA . ARG A 1 101 ? -10.101 -1.347 31.700 1.00 73.50 101 ARG A CA 1
ATOM 816 C C . ARG A 1 101 ? -10.819 -2.520 32.363 1.00 73.50 101 ARG A C 1
ATOM 818 O O . ARG A 1 101 ? -11.528 -2.303 33.347 1.00 73.50 101 ARG A O 1
ATOM 825 N N . ILE A 1 102 ? -10.626 -3.736 31.848 1.00 73.06 102 ILE A N 1
ATOM 826 C CA . ILE A 1 102 ? -11.145 -4.970 32.457 1.00 73.06 102 ILE A CA 1
ATOM 827 C C . ILE A 1 102 ? -10.479 -5.195 33.820 1.00 73.06 102 ILE A C 1
ATOM 829 O O . ILE A 1 102 ? -11.181 -5.421 34.804 1.00 73.06 102 ILE A O 1
ATOM 833 N N . LEU A 1 103 ? -9.152 -5.042 33.902 1.00 71.06 103 LEU A N 1
ATOM 834 C CA . LEU A 1 103 ? -8.401 -5.133 35.162 1.00 71.06 103 LEU A CA 1
ATOM 835 C C . LEU A 1 103 ? -8.837 -4.065 36.181 1.00 71.06 103 LEU A C 1
ATOM 837 O O . LEU A 1 103 ? -8.914 -4.340 37.375 1.00 71.06 103 LEU A O 1
ATOM 841 N N . ALA A 1 104 ? -9.200 -2.868 35.713 1.00 72.94 104 ALA A N 1
ATOM 842 C CA . ALA A 1 104 ? -9.698 -1.772 36.546 1.00 72.94 104 ALA A CA 1
ATOM 843 C C . ALA A 1 104 ? -11.193 -1.883 36.939 1.00 72.94 104 ALA A C 1
ATOM 845 O O . ALA A 1 104 ? -11.755 -0.920 37.458 1.00 72.94 104 ALA A O 1
ATOM 846 N N . SER A 1 105 ? -11.859 -3.022 36.696 1.00 60.53 105 SER A N 1
ATOM 847 C CA . SER A 1 105 ? -13.279 -3.265 37.032 1.00 60.53 105 SER A CA 1
ATOM 848 C C . SER A 1 105 ? -14.291 -2.292 36.392 1.00 60.53 105 SER A C 1
ATOM 850 O O . SER A 1 105 ? -15.425 -2.165 3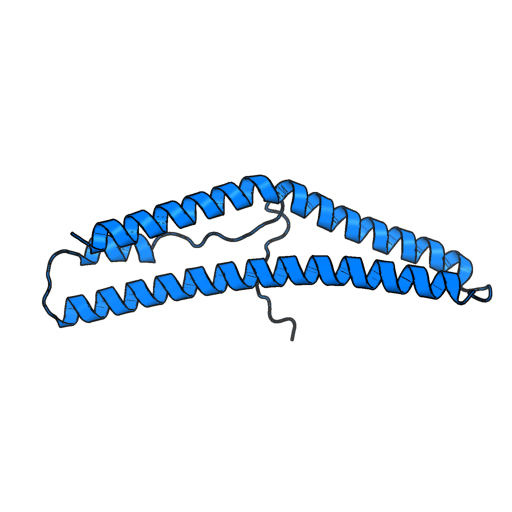6.858 1.00 60.53 105 SER A O 1
ATOM 852 N N . TYR A 1 106 ? -13.930 -1.621 35.292 1.00 62.19 106 TYR A N 1
ATOM 853 C CA . TYR A 1 106 ? -14.824 -0.703 34.576 1.00 62.19 106 TYR A CA 1
ATOM 854 C C . TYR A 1 106 ? -15.739 -1.478 33.609 1.00 62.19 106 TYR A C 1
ATOM 856 O O . TYR A 1 106 ? -15.384 -1.751 32.461 1.00 62.19 106 TYR A O 1
ATOM 864 N N . LYS A 1 107 ? -16.950 -1.832 34.059 1.00 61.78 107 LYS A N 1
ATOM 865 C CA . LYS A 1 107 ? -17.994 -2.445 33.216 1.00 61.78 107 LYS A CA 1
ATOM 866 C C . LYS A 1 107 ? -18.704 -1.366 32.388 1.00 61.78 107 LYS A C 1
ATOM 868 O O . LYS A 1 107 ? -19.507 -0.614 32.925 1.00 61.78 107 LYS A O 1
ATOM 873 N N . GLY A 1 108 ? -18.428 -1.283 31.085 1.00 67.31 108 GLY A N 1
ATOM 874 C CA . GLY A 1 108 ? -19.236 -0.441 30.187 1.00 67.31 108 GLY A CA 1
ATOM 875 C C . GLY A 1 108 ? -18.704 -0.255 28.766 1.00 67.31 108 GLY A C 1
ATOM 876 O O . GLY A 1 108 ? -19.497 -0.206 27.831 1.00 67.31 108 GLY A O 1
ATOM 877 N N . ASP A 1 109 ? -17.381 -0.224 28.580 1.00 70.19 109 ASP A N 1
ATOM 878 C CA . ASP A 1 109 ? -16.780 0.155 27.287 1.00 70.19 109 ASP A CA 1
ATOM 879 C C . ASP A 1 109 ? -16.183 -1.020 26.489 1.00 70.19 109 ASP A C 1
ATOM 881 O O . ASP A 1 109 ? -15.738 -0.832 25.358 1.00 70.19 109 ASP A O 1
ATOM 885 N N . GLY A 1 110 ? -16.190 -2.240 27.039 1.00 69.06 110 GLY A N 1
ATOM 886 C CA . GLY A 1 110 ? -15.542 -3.410 26.427 1.00 69.06 110 GLY A CA 1
ATOM 887 C C . GLY A 1 110 ? -16.038 -3.729 25.011 1.00 69.06 110 GLY A C 1
ATOM 888 O O . GLY A 1 110 ? -15.220 -3.985 24.131 1.00 69.06 110 GLY A O 1
ATOM 889 N N . VAL A 1 111 ? -17.351 -3.615 24.782 1.00 75.88 111 VAL A N 1
ATOM 890 C CA . VAL A 1 111 ? -17.999 -3.880 23.481 1.00 75.88 111 VAL A CA 1
ATOM 891 C C . VAL A 1 111 ? -17.585 -2.852 22.420 1.00 75.88 111 VAL A C 1
ATOM 893 O O . VAL A 1 111 ? -17.421 -3.180 21.250 1.00 75.88 111 VAL A O 1
ATOM 896 N N . VAL A 1 112 ? -17.367 -1.594 22.820 1.00 76.69 112 VAL A N 1
ATOM 897 C CA . VAL A 1 112 ? -16.994 -0.507 21.897 1.00 76.69 112 VAL A CA 1
ATOM 898 C C . VAL A 1 112 ? -15.574 -0.711 21.364 1.00 76.69 112 VAL A C 1
ATOM 900 O O . VAL A 1 112 ? -15.320 -0.488 20.184 1.00 76.69 112 VAL A O 1
ATOM 903 N N . PHE A 1 113 ? -14.655 -1.172 22.215 1.00 77.81 113 PHE A N 1
ATOM 904 C CA . PHE A 1 113 ? -13.289 -1.497 21.800 1.00 77.81 113 PHE A CA 1
ATOM 905 C C . PHE A 1 113 ? -13.205 -2.809 21.016 1.00 77.81 113 PHE A C 1
ATOM 907 O O . PHE A 1 113 ? -12.392 -2.914 20.106 1.00 77.81 113 PHE A O 1
ATOM 914 N N . GLU A 1 114 ? -14.061 -3.785 21.319 1.00 78.69 114 GLU A N 1
ATOM 915 C CA . GLU A 1 114 ? -14.158 -5.042 20.569 1.00 78.69 114 GLU A CA 1
ATOM 916 C C . GLU A 1 114 ? -14.538 -4.804 19.103 1.00 78.69 114 GLU A C 1
ATOM 918 O O . GLU A 1 114 ? -13.830 -5.270 18.214 1.00 78.69 114 GLU A O 1
ATOM 923 N N . LEU A 1 115 ? -15.520 -3.931 18.849 1.00 76.06 115 LEU A N 1
ATOM 924 C CA . LEU A 1 115 ? -15.879 -3.483 17.496 1.00 76.06 115 LEU A CA 1
ATOM 925 C C . LEU A 1 115 ? -14.699 -2.856 16.730 1.00 76.06 115 LEU A C 1
ATOM 927 O O . LEU A 1 115 ? -14.599 -3.004 15.513 1.00 76.06 115 LEU A O 1
ATOM 931 N N . ALA A 1 116 ? -13.804 -2.138 17.416 1.00 74.62 116 ALA A N 1
ATOM 932 C CA . ALA A 1 116 ? -12.625 -1.541 16.786 1.00 74.62 116 ALA A CA 1
ATOM 933 C C . ALA A 1 116 ? -11.532 -2.574 16.463 1.00 74.62 116 ALA A C 1
ATOM 935 O O . ALA A 1 116 ? -10.809 -2.415 15.479 1.00 74.62 116 ALA A O 1
ATOM 936 N N . ILE A 1 117 ? -11.414 -3.622 17.283 1.00 79.06 117 ILE A N 1
ATOM 937 C CA . ILE A 1 117 ? -10.425 -4.696 17.128 1.00 79.06 117 ILE A CA 1
ATOM 938 C C . ILE A 1 117 ? -10.836 -5.656 16.003 1.00 79.06 117 ILE A C 1
ATOM 940 O O . ILE A 1 117 ? -10.000 -5.996 15.162 1.00 79.06 117 ILE A O 1
ATOM 944 N N . GLU A 1 118 ? -12.112 -6.055 15.967 1.00 81.31 118 GLU A N 1
ATOM 945 C CA . GLU A 1 118 ? -12.658 -7.007 14.988 1.00 81.31 118 GLU A CA 1
ATOM 946 C C . GLU A 1 118 ? -12.733 -6.442 13.567 1.00 81.31 118 GLU A C 1
ATOM 948 O O . GLU A 1 118 ? -12.662 -7.193 12.596 1.00 81.31 118 GLU A O 1
ATOM 953 N N . ARG A 1 119 ? -12.839 -5.117 13.420 1.00 77.69 119 ARG A N 1
ATOM 954 C CA . ARG A 1 119 ? -12.944 -4.469 12.109 1.00 77.69 119 ARG A CA 1
ATOM 955 C C . ARG A 1 119 ? -11.754 -4.815 11.220 1.00 77.69 119 ARG A C 1
ATOM 957 O O . ARG A 1 119 ? -10.620 -4.628 11.636 1.00 77.69 119 ARG A O 1
ATOM 964 N N . GLU A 1 120 ? -11.980 -5.261 9.989 1.00 77.44 120 GLU A N 1
ATOM 965 C CA . GLU A 1 120 ? -10.898 -5.628 9.066 1.00 77.44 120 GLU A CA 1
ATOM 966 C C . GLU A 1 120 ? -9.926 -4.470 8.785 1.00 77.44 120 GLU A C 1
ATOM 968 O O . GLU A 1 120 ? -10.284 -3.290 8.815 1.00 77.44 120 GLU A O 1
ATOM 973 N N . ASN A 1 121 ? -8.656 -4.812 8.541 1.00 73.56 121 ASN A N 1
ATOM 974 C CA . ASN A 1 121 ? -7.658 -3.817 8.157 1.00 73.56 121 ASN A CA 1
ATOM 975 C C . ASN A 1 121 ? -7.910 -3.373 6.717 1.00 73.56 121 ASN A C 1
ATOM 977 O O . ASN A 1 121 ? -8.100 -4.215 5.843 1.00 73.56 121 ASN A O 1
ATOM 981 N N . VAL A 1 122 ? -7.795 -2.071 6.459 1.00 74.50 122 VAL A N 1
ATOM 982 C CA . VAL A 1 122 ? -7.745 -1.565 5.085 1.00 74.50 122 VAL A CA 1
ATOM 983 C C . VAL A 1 122 ? -6.435 -2.041 4.453 1.00 74.50 122 VAL A C 1
ATOM 985 O O . VAL A 1 122 ? -5.348 -1.668 4.905 1.00 74.50 122 VAL A O 1
ATOM 988 N N . LEU A 1 123 ? -6.548 -2.926 3.463 1.00 73.44 123 LEU A N 1
ATOM 989 C CA . LEU A 1 123 ? -5.435 -3.458 2.682 1.00 73.44 123 LEU A CA 1
ATOM 990 C C . LEU A 1 123 ? -5.311 -2.647 1.400 1.00 73.44 123 LEU A C 1
ATOM 992 O O . LEU A 1 123 ? -6.156 -2.772 0.520 1.00 73.44 123 LEU A O 1
ATOM 996 N N . LEU A 1 124 ? -4.240 -1.866 1.280 1.00 80.56 124 LEU A N 1
ATOM 997 C CA . LEU A 1 124 ? -3.999 -1.047 0.097 1.00 80.56 124 LEU A CA 1
ATOM 998 C C . LEU A 1 124 ? -3.699 -1.928 -1.124 1.00 80.56 124 LEU A C 1
ATOM 1000 O O . LEU A 1 124 ? -2.778 -2.752 -1.110 1.00 80.56 124 LEU A O 1
ATOM 1004 N N . SER A 1 125 ? -4.472 -1.728 -2.187 1.00 80.69 125 SER A N 1
ATOM 1005 C CA . SER A 1 125 ? -4.361 -2.426 -3.467 1.00 80.69 125 SER A CA 1
ATOM 1006 C C . SER A 1 125 ? -4.372 -1.438 -4.638 1.00 80.69 125 SER A C 1
ATOM 1008 O O . SER A 1 125 ? -4.900 -0.332 -4.528 1.00 80.69 125 SER A O 1
ATOM 1010 N N . ALA A 1 126 ? -3.782 -1.846 -5.760 1.00 81.00 126 ALA A N 1
ATOM 1011 C CA . ALA A 1 126 ? -3.967 -1.216 -7.062 1.00 81.00 126 ALA A CA 1
ATOM 1012 C C . ALA A 1 126 ? -4.842 -2.126 -7.935 1.00 81.00 126 ALA A C 1
ATOM 1014 O O . ALA A 1 126 ? -4.450 -3.253 -8.260 1.00 81.00 126 ALA A O 1
ATOM 1015 N N . CYS A 1 127 ? -6.045 -1.644 -8.246 1.00 80.94 127 CYS A N 1
ATOM 1016 C CA . CYS A 1 127 ? -7.141 -2.336 -8.930 1.00 80.94 127 CYS A CA 1
ATOM 1017 C C . CYS A 1 127 ? -7.424 -3.753 -8.406 1.00 80.94 127 CYS A C 1
ATOM 1019 O O . CYS A 1 127 ? -7.681 -4.653 -9.202 1.00 80.94 127 CYS A O 1
ATOM 1021 N N . ASP A 1 128 ? -7.260 -3.993 -7.098 1.00 78.56 128 ASP A N 1
ATOM 1022 C CA . ASP A 1 128 ? -7.353 -5.328 -6.469 1.00 78.56 128 ASP A CA 1
ATOM 1023 C C . ASP A 1 128 ? -6.468 -6.415 -7.108 1.00 78.56 128 ASP A C 1
ATOM 1025 O O . ASP A 1 128 ? -6.557 -7.595 -6.782 1.00 78.56 128 ASP A O 1
ATOM 1029 N N . THR A 1 129 ? -5.552 -6.000 -7.982 1.00 77.75 129 THR A N 1
ATOM 1030 C CA . THR A 1 129 ? -4.671 -6.865 -8.765 1.00 77.75 129 THR A CA 1
ATOM 1031 C C . THR A 1 129 ? -3.302 -6.938 -8.104 1.00 77.75 129 THR A C 1
ATOM 1033 O O . THR A 1 129 ? -2.703 -8.005 -7.998 1.00 77.75 129 THR A O 1
ATOM 1036 N N . VAL A 1 130 ? -2.813 -5.797 -7.610 1.00 75.38 130 VAL A N 1
ATOM 1037 C CA . VAL A 1 130 ? -1.539 -5.696 -6.893 1.00 75.38 130 VAL A CA 1
ATOM 1038 C C . VAL A 1 130 ? -1.819 -5.272 -5.460 1.00 75.38 130 VAL A C 1
ATOM 1040 O O . VAL A 1 130 ? -2.183 -4.127 -5.207 1.00 75.38 130 VAL A O 1
ATOM 1043 N N . SER A 1 131 ? -1.647 -6.184 -4.504 1.00 77.06 131 SER A N 1
ATOM 1044 C CA . SER A 1 131 ? -1.732 -5.844 -3.082 1.00 77.06 131 SER A CA 1
ATOM 1045 C C . SER A 1 131 ? -0.388 -5.323 -2.580 1.00 77.06 131 SER A C 1
ATOM 1047 O O . SER A 1 131 ? 0.619 -6.032 -2.665 1.00 77.06 131 SER A O 1
ATOM 1049 N N . PHE A 1 132 ? -0.368 -4.130 -1.992 1.00 73.12 132 PHE A N 1
ATOM 1050 C CA . PHE A 1 132 ? 0.835 -3.588 -1.373 1.00 73.12 132 PHE A CA 1
ATOM 1051 C C . PHE A 1 132 ? 0.981 -4.161 0.027 1.00 73.12 132 PHE A C 1
ATOM 1053 O O . PHE A 1 132 ? 0.402 -3.674 0.998 1.00 73.12 132 PHE A O 1
ATOM 1060 N N . ARG A 1 133 ? 1.761 -5.231 0.135 1.00 67.00 133 ARG A N 1
ATOM 1061 C CA . ARG A 1 133 ? 2.125 -5.813 1.422 1.00 67.00 133 ARG A CA 1
ATOM 1062 C C . ARG A 1 133 ? 3.604 -5.617 1.666 1.00 67.00 133 ARG A C 1
ATOM 1064 O O . ARG A 1 133 ? 4.422 -5.724 0.756 1.00 67.00 133 ARG A O 1
ATOM 1071 N N . LYS A 1 134 ? 3.942 -5.413 2.935 1.00 58.38 134 LYS A N 1
ATOM 1072 C CA . LYS A 1 134 ? 5.296 -5.602 3.438 1.00 58.38 134 LYS A CA 1
ATOM 1073 C C . LYS A 1 134 ? 5.621 -7.096 3.372 1.00 58.38 134 LYS A C 1
ATOM 1075 O O . LYS A 1 134 ? 5.469 -7.817 4.352 1.00 58.38 134 LYS A O 1
ATOM 1080 N N . SER A 1 135 ? 5.993 -7.584 2.196 1.00 45.16 135 SER A N 1
ATOM 1081 C CA . SER A 1 135 ? 6.755 -8.820 2.101 1.00 45.16 135 SER A CA 1
ATOM 1082 C C . SER A 1 135 ? 8.207 -8.430 2.344 1.00 45.16 135 SER A C 1
ATOM 1084 O O . SER A 1 135 ? 8.767 -7.619 1.608 1.00 45.16 135 SER A O 1
ATOM 1086 N N . LEU A 1 136 ? 8.787 -8.940 3.430 1.00 34.03 136 LEU A N 1
ATOM 1087 C CA . LEU A 1 136 ? 10.234 -9.076 3.530 1.00 34.03 136 LEU A CA 1
ATOM 1088 C C . LEU A 1 136 ? 10.660 -9.925 2.329 1.00 34.03 136 LEU A C 1
ATOM 1090 O O . LEU A 1 136 ? 10.528 -11.145 2.364 1.00 34.03 136 LEU A O 1
ATOM 1094 N N . ILE A 1 137 ? 11.113 -9.275 1.259 1.00 31.58 137 ILE A N 1
ATOM 1095 C CA . ILE A 1 137 ? 12.025 -9.920 0.323 1.00 31.58 137 ILE A CA 1
ATOM 1096 C C . ILE A 1 137 ? 13.338 -10.007 1.103 1.00 31.58 137 ILE A C 1
ATOM 1098 O O . ILE A 1 137 ? 14.039 -9.006 1.258 1.00 31.58 137 ILE A O 1
ATOM 1102 N N . LEU A 1 138 ? 13.547 -11.169 1.722 1.00 28.44 138 LEU A N 1
ATOM 1103 C CA . LEU A 1 138 ? 14.848 -11.646 2.183 1.00 28.44 138 LEU A CA 1
ATOM 1104 C C . LEU A 1 138 ? 15.584 -12.231 0.979 1.00 28.44 138 LEU A C 1
ATOM 1106 O O . LEU A 1 138 ? 14.937 -13.008 0.240 1.00 28.44 138 LEU A O 1
#

Secondary structure (DSSP, 8-state):
-HHHHHHHHHHHHHHHHHHHHHHHHHHHHHHHHHHHHHHHHHHHHHHHHTTSPPPHHHHHHHHHHHHHHHHHHHHHHHHHHHHHHHHHHHHHHHHHHHHHHHHTT--SSHHHHHHHHHSPP---EETTTEE-------